Protein AF-A0A165C091-F1 (afdb_monomer)

Secondary structure (DSSP, 8-state):
-HHHHHH--HHHHHHHHHHHHHHGGGB--HHHHHHT--TT-SSPPPSEETTEE-TT-BBSS-TTS-SS---B-HHHHHHHHHHHHHH--

Organism: NCBI:txid1314781

pLDDT: mean 93.01, std 6.17, range [45.59, 97.19]

Structure (mmCIF, N/CA/C/O backbone):
data_AF-A0A165C091-F1
#
_entry.id   AF-A0A165C091-F1
#
loop_
_atom_site.group_PDB
_atom_site.id
_atom_site.type_symbol
_atom_site.label_atom_id
_atom_site.label_alt_id
_atom_site.label_comp_id
_atom_site.label_asym_id
_atom_site.label_entity_id
_atom_site.label_seq_id
_atom_site.pdbx_PDB_ins_code
_atom_site.Cartn_x
_atom_site.Cartn_y
_atom_site.Cartn_z
_atom_site.occupancy
_atom_site.B_iso_or_equiv
_atom_site.auth_seq_id
_atom_site.auth_comp_id
_atom_site.auth_asym_id
_atom_site.auth_atom_id
_atom_site.pdbx_PDB_model_num
ATOM 1 N N . MET A 1 1 ? -8.936 0.920 12.129 1.00 91.50 1 MET A N 1
ATOM 2 C CA . MET A 1 1 ? -10.314 0.935 11.585 1.00 91.50 1 MET A CA 1
ATOM 3 C C . MET A 1 1 ? -11.342 0.192 12.435 1.00 91.50 1 MET A C 1
ATOM 5 O O . MET A 1 1 ? -12.297 0.824 12.857 1.00 91.50 1 MET A O 1
ATOM 9 N N . TYR A 1 2 ? -11.207 -1.115 12.703 1.00 93.06 2 TYR A N 1
ATOM 10 C CA . TYR A 1 2 ? -12.229 -1.834 13.491 1.00 93.06 2 TYR A CA 1
ATOM 11 C C . TYR A 1 2 ? -12.464 -1.223 14.879 1.00 93.06 2 TYR A C 1
ATOM 13 O O . TYR A 1 2 ? -13.613 -1.050 15.269 1.00 93.06 2 TYR A O 1
ATOM 21 N N . ALA A 1 3 ? -11.397 -0.808 15.570 1.00 92.94 3 ALA A N 1
ATOM 22 C CA . ALA A 1 3 ? -11.504 -0.095 16.843 1.00 92.94 3 ALA A CA 1
ATOM 23 C C . ALA A 1 3 ? -12.272 1.236 16.709 1.00 92.94 3 ALA A C 1
ATOM 25 O O . ALA A 1 3 ? -13.186 1.486 17.485 1.00 92.94 3 ALA A O 1
ATOM 26 N N . TYR A 1 4 ? -11.996 2.035 15.670 1.00 95.06 4 TYR A N 1
ATOM 27 C CA . TYR A 1 4 ? -12.775 3.245 15.378 1.00 95.06 4 TYR A CA 1
ATOM 28 C C . TYR A 1 4 ? -14.263 2.933 15.152 1.00 95.06 4 TYR A C 1
ATOM 30 O O . TYR A 1 4 ? -15.122 3.585 15.730 1.00 95.06 4 TYR A O 1
ATOM 38 N N . ARG A 1 5 ? -14.592 1.889 14.379 1.00 91.75 5 ARG A N 1
ATOM 39 C CA . ARG A 1 5 ? -15.993 1.495 14.133 1.00 91.75 5 ARG A CA 1
ATOM 40 C C . ARG A 1 5 ? -16.711 1.000 15.390 1.00 91.75 5 ARG A C 1
ATOM 42 O O . ARG A 1 5 ? -17.923 1.156 15.477 1.00 91.75 5 ARG A O 1
ATOM 49 N N . ALA A 1 6 ? -15.988 0.381 16.322 1.00 96.25 6 ALA A N 1
ATOM 50 C CA . ALA A 1 6 ? -16.554 -0.129 17.567 1.00 96.25 6 ALA A CA 1
ATOM 51 C C . ALA A 1 6 ? -16.748 0.970 18.622 1.00 96.25 6 ALA A C 1
ATOM 53 O O . ALA A 1 6 ? -17.749 0.957 19.333 1.00 96.25 6 ALA A O 1
ATOM 54 N N . TYR A 1 7 ? -15.800 1.906 18.723 1.00 95.44 7 TYR A N 1
ATOM 55 C CA . TYR A 1 7 ? -15.727 2.854 19.840 1.00 95.44 7 TYR A CA 1
ATOM 56 C C . TYR A 1 7 ? -15.962 4.318 19.446 1.00 95.44 7 TYR A C 1
ATOM 58 O O . TYR A 1 7 ? -16.134 5.158 20.320 1.00 95.44 7 TYR A O 1
ATOM 66 N N . GLY A 1 8 ? -15.967 4.649 18.153 1.00 93.19 8 GLY A N 1
ATOM 67 C CA . GLY A 1 8 ? -16.119 6.021 17.655 1.00 93.19 8 GLY A CA 1
ATOM 68 C C . GLY A 1 8 ? -14.920 6.939 17.926 1.00 93.19 8 GLY A C 1
ATOM 69 O O . GLY A 1 8 ? -14.996 8.132 17.634 1.00 93.19 8 GLY A O 1
ATOM 70 N N . ASP A 1 9 ? -13.823 6.402 18.466 1.00 95.50 9 ASP A N 1
ATOM 71 C CA . ASP A 1 9 ? -12.653 7.175 18.880 1.00 95.50 9 ASP A CA 1
ATOM 72 C C . ASP A 1 9 ? -11.801 7.624 17.683 1.00 95.50 9 ASP A C 1
ATOM 74 O O . ASP A 1 9 ? -11.301 6.810 16.898 1.00 95.50 9 ASP A O 1
ATOM 78 N N . GLN A 1 10 ? -11.622 8.939 17.567 1.00 95.81 10 GLN A N 1
ATOM 79 C CA . GLN A 1 10 ? -10.895 9.583 16.478 1.00 95.81 10 GLN A CA 1
ATOM 80 C C . GLN A 1 10 ? -9.405 9.229 16.458 1.00 95.81 10 GLN A C 1
ATOM 82 O O . GLN A 1 10 ? -8.807 9.245 15.385 1.00 95.81 10 GLN A O 1
ATOM 87 N N . GLU A 1 11 ? -8.807 8.844 17.588 1.00 96.75 11 GLU A N 1
ATOM 88 C CA . GLU A 1 11 ? -7.415 8.388 17.618 1.00 96.75 11 GLU A CA 1
ATOM 89 C C . GLU A 1 11 ? -7.231 7.125 16.758 1.00 96.75 11 GLU A C 1
ATOM 91 O O . GLU A 1 11 ? -6.324 7.046 15.926 1.00 96.75 11 GLU A O 1
ATOM 96 N N . PHE A 1 12 ? -8.163 6.170 16.847 1.00 96.56 12 PHE A N 1
ATOM 97 C CA . PHE A 1 12 ? -8.124 4.953 16.028 1.00 96.56 12 PHE A CA 1
ATOM 98 C C . PHE A 1 12 ? -8.383 5.207 14.538 1.00 96.56 12 PHE A C 1
ATOM 100 O O . PHE A 1 12 ? -7.975 4.388 13.702 1.00 96.56 12 PHE A O 1
ATOM 107 N N . LEU A 1 13 ? -9.094 6.287 14.197 1.00 95.75 13 LEU A N 1
ATOM 108 C CA . LEU A 1 13 ? -9.233 6.742 12.813 1.00 95.75 13 LEU A CA 1
ATOM 109 C C . LEU A 1 13 ? -7.934 7.393 12.323 1.00 95.75 13 LEU A C 1
ATOM 111 O O . LEU A 1 13 ? -7.503 7.111 11.203 1.00 95.75 13 LEU A O 1
ATOM 115 N N . GLY A 1 14 ? -7.285 8.187 13.1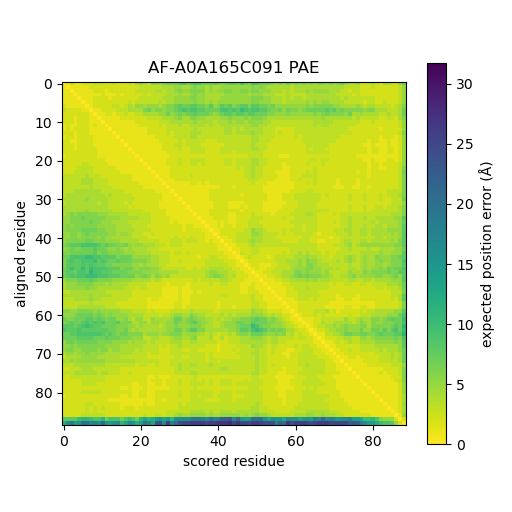78 1.00 97.19 14 GLY A N 1
ATOM 116 C CA . GLY A 1 14 ? -5.965 8.765 12.929 1.00 97.19 14 GLY A CA 1
ATOM 117 C C . GLY A 1 14 ? -4.947 7.689 12.567 1.00 97.19 14 GLY A C 1
ATOM 118 O O . GLY A 1 14 ? -4.421 7.694 11.459 1.00 97.19 14 GLY A O 1
ATOM 119 N N . TRP A 1 15 ? -4.786 6.666 13.411 1.00 96.94 15 TRP A N 1
ATOM 120 C CA . TRP A 1 15 ? -3.853 5.566 13.129 1.00 96.94 15 TRP A CA 1
ATOM 121 C C . TRP A 1 15 ? -4.185 4.795 11.848 1.00 96.94 15 TRP A C 1
ATOM 123 O O . TRP A 1 15 ? -3.288 4.333 11.146 1.00 96.94 15 TRP A O 1
ATOM 133 N N . ALA A 1 16 ? -5.471 4.624 11.526 1.00 96.12 16 ALA A N 1
ATOM 134 C CA . ALA A 1 16 ? -5.874 3.969 10.283 1.00 96.12 16 ALA A CA 1
ATOM 135 C C . ALA A 1 16 ? -5.450 4.792 9.055 1.00 96.12 16 ALA A C 1
ATOM 137 O O . ALA A 1 16 ? -4.937 4.228 8.089 1.00 96.12 16 ALA A O 1
ATOM 138 N N . THR A 1 17 ? -5.627 6.111 9.128 1.00 96.50 17 THR A N 1
ATOM 139 C CA . THR A 1 17 ? -5.192 7.069 8.104 1.00 96.50 17 THR A CA 1
ATOM 140 C C . THR A 1 17 ? -3.671 7.085 7.968 1.00 96.50 17 THR A C 1
ATOM 142 O O . THR A 1 17 ? -3.159 7.038 6.851 1.00 96.50 17 THR A O 1
ATOM 145 N N . ASP A 1 18 ? -2.938 7.067 9.081 1.00 96.38 18 ASP A N 1
ATOM 146 C CA . ASP A 1 18 ? -1.472 7.045 9.081 1.00 96.38 18 ASP A CA 1
ATOM 147 C C . ASP A 1 18 ? -0.922 5.784 8.409 1.00 96.38 18 ASP A C 1
ATOM 149 O O . ASP A 1 18 ? -0.036 5.865 7.558 1.00 96.38 18 ASP A O 1
ATOM 153 N N . VAL A 1 19 ? -1.489 4.614 8.726 1.00 94.81 19 VAL A N 1
ATOM 154 C CA . VAL A 1 19 ? -1.115 3.352 8.071 1.00 94.81 19 VAL A CA 1
ATOM 155 C C . VAL A 1 19 ? -1.422 3.403 6.577 1.00 94.81 19 VAL A C 1
ATOM 157 O O . VAL A 1 19 ? -0.594 2.977 5.773 1.00 94.81 19 VAL A O 1
ATOM 160 N N . TRP A 1 20 ? -2.581 3.935 6.184 1.00 95.38 20 TRP A N 1
ATOM 161 C CA . TRP A 1 20 ? -2.927 4.070 4.771 1.00 95.38 20 TRP A CA 1
ATOM 162 C C . TRP A 1 20 ? -1.928 4.966 4.029 1.00 95.38 20 TRP A C 1
ATOM 164 O O . TRP A 1 20 ? -1.376 4.545 3.013 1.00 95.38 20 TRP A O 1
ATOM 174 N N . ASN A 1 21 ? -1.617 6.144 4.579 1.00 94.81 21 ASN A N 1
ATOM 175 C CA . ASN A 1 21 ? -0.641 7.080 4.016 1.00 94.81 21 ASN A CA 1
ATOM 176 C C . ASN A 1 21 ? 0.764 6.473 3.925 1.00 94.81 21 ASN A C 1
ATOM 178 O O . ASN A 1 21 ? 1.486 6.730 2.966 1.00 94.81 21 ASN A O 1
ATOM 182 N N . TRP A 1 22 ? 1.152 5.654 4.904 1.00 93.19 22 TRP A N 1
ATOM 183 C CA . TRP A 1 22 ? 2.447 4.980 4.909 1.00 93.19 22 TRP A CA 1
ATOM 184 C C . TRP A 1 22 ? 2.552 3.872 3.850 1.00 93.19 22 TRP A C 1
ATOM 186 O O . TRP A 1 22 ? 3.614 3.677 3.259 1.00 93.19 22 TRP A O 1
ATOM 196 N N . VAL A 1 23 ? 1.459 3.150 3.583 1.00 93.94 23 VAL A N 1
ATOM 197 C CA . VAL A 1 23 ? 1.430 2.056 2.597 1.00 93.94 23 VAL A CA 1
ATOM 198 C C . VAL A 1 23 ? 1.217 2.570 1.172 1.00 93.94 23 VAL A C 1
ATOM 200 O O . VAL A 1 23 ? 1.763 1.977 0.242 1.00 93.94 23 VAL A O 1
ATOM 203 N N . ALA A 1 24 ? 0.484 3.671 0.985 1.00 94.06 24 ALA A N 1
ATOM 204 C CA . ALA A 1 24 ? 0.108 4.201 -0.328 1.00 94.06 24 ALA A CA 1
ATOM 205 C C . ALA A 1 24 ? 1.278 4.347 -1.331 1.00 94.06 24 ALA A C 1
ATOM 207 O O . ALA A 1 24 ? 1.105 3.942 -2.482 1.00 94.06 24 ALA A O 1
ATOM 208 N N . PRO A 1 25 ? 2.490 4.805 -0.944 1.00 93.00 25 PRO A N 1
ATOM 209 C CA . PRO A 1 25 ? 3.634 4.859 -1.856 1.00 93.00 25 PRO A CA 1
ATOM 210 C C . PRO A 1 25 ? 4.066 3.495 -2.405 1.00 93.00 25 PRO A C 1
ATOM 212 O O . PRO A 1 25 ? 4.687 3.434 -3.457 1.00 93.00 25 PRO A O 1
ATOM 215 N N . SER A 1 26 ? 3.741 2.394 -1.720 1.00 94.12 26 SER A N 1
ATOM 216 C CA . SER A 1 26 ? 4.094 1.025 -2.128 1.00 94.12 26 SER A CA 1
ATOM 217 C C . SER A 1 26 ? 3.108 0.412 -3.132 1.00 94.12 26 SER A C 1
ATOM 219 O O . SER A 1 26 ? 3.304 -0.731 -3.554 1.00 94.12 26 SER A O 1
ATOM 221 N N . GLN A 1 27 ? 2.050 1.135 -3.513 1.00 95.38 27 GLN A N 1
ATOM 222 C CA . GLN A 1 27 ? 1.102 0.703 -4.536 1.00 95.38 27 GLN A CA 1
ATOM 223 C C . GLN A 1 27 ? 1.661 0.932 -5.947 1.00 95.38 27 GLN A C 1
ATOM 225 O O . GLN A 1 27 ? 2.140 2.014 -6.286 1.00 95.38 27 GLN A O 1
ATOM 230 N N . ILE A 1 28 ? 1.531 -0.079 -6.804 1.00 95.69 28 ILE A N 1
ATOM 231 C CA . ILE A 1 28 ? 1.849 0.006 -8.227 1.00 95.69 28 ILE A CA 1
ATOM 232 C C . ILE A 1 28 ? 0.777 0.848 -8.920 1.00 95.69 28 ILE A C 1
ATOM 234 O O . ILE A 1 28 ? -0.389 0.453 -9.009 1.00 95.69 28 ILE A O 1
ATOM 238 N N . THR A 1 29 ? 1.164 2.002 -9.457 1.00 95.88 29 THR A N 1
ATOM 239 C CA . THR A 1 29 ? 0.238 2.854 -10.216 1.00 95.88 29 THR A CA 1
ATOM 240 C C . THR A 1 29 ? -0.011 2.303 -11.622 1.00 95.88 29 THR A C 1
ATOM 242 O O . THR A 1 29 ? 0.734 1.461 -12.128 1.00 95.88 29 THR A O 1
ATOM 245 N N . GLN A 1 30 ? -1.047 2.802 -12.305 1.00 96.94 30 GLN A N 1
ATOM 246 C CA . GLN A 1 30 ? -1.303 2.413 -13.697 1.00 96.94 30 GLN A CA 1
ATOM 247 C C . GLN A 1 30 ? -0.124 2.730 -14.624 1.00 96.94 30 GLN A C 1
ATOM 249 O O . GLN A 1 30 ? 0.196 1.926 -15.495 1.00 96.94 30 GLN A O 1
ATOM 254 N N . ASP A 1 31 ? 0.530 3.876 -14.444 1.00 97.06 31 ASP A N 1
ATOM 255 C CA . ASP A 1 31 ? 1.656 4.271 -15.294 1.00 97.06 31 ASP A CA 1
ATOM 256 C C . ASP A 1 31 ? 2.917 3.469 -14.979 1.00 97.06 31 ASP A C 1
ATOM 258 O O . ASP A 1 31 ? 3.653 3.100 -15.895 1.00 97.06 31 ASP A O 1
ATOM 262 N N . GLN A 1 32 ? 3.126 3.101 -13.713 1.00 96.62 32 GLN A N 1
ATOM 263 C CA . GLN A 1 32 ? 4.195 2.177 -13.337 1.00 96.62 32 GLN A CA 1
ATOM 264 C C . GLN A 1 32 ? 3.960 0.797 -13.959 1.00 96.62 32 GLN A C 1
ATOM 266 O O . GLN A 1 32 ? 4.867 0.242 -14.573 1.00 96.62 32 GLN A O 1
ATOM 271 N N . ALA A 1 33 ? 2.731 0.271 -13.897 1.00 96.75 33 ALA A N 1
ATOM 272 C CA . ALA A 1 33 ? 2.382 -0.993 -14.545 1.00 96.75 33 ALA A CA 1
ATOM 273 C C . ALA A 1 33 ? 2.562 -0.935 -16.075 1.00 96.75 33 ALA A C 1
ATOM 275 O O . ALA A 1 33 ? 3.032 -1.894 -16.676 1.00 96.75 33 ALA A O 1
ATOM 276 N N . LYS A 1 34 ? 2.245 0.190 -16.728 1.00 96.62 34 LYS A N 1
ATOM 277 C CA . LYS A 1 34 ? 2.449 0.352 -18.181 1.00 96.62 34 LYS A CA 1
ATOM 278 C C . LYS A 1 34 ? 3.925 0.436 -18.571 1.00 96.62 34 LYS A C 1
ATOM 280 O O . LYS A 1 34 ? 4.318 -0.139 -19.580 1.00 96.62 34 LYS A O 1
ATOM 285 N N . THR A 1 35 ? 4.719 1.188 -17.812 1.00 96.56 35 THR A N 1
ATOM 286 C CA . THR A 1 35 ? 6.135 1.449 -18.125 1.00 96.56 35 THR A CA 1
ATOM 287 C C . THR A 1 35 ? 7.068 0.356 -17.618 1.00 96.56 35 THR A C 1
ATOM 289 O O . THR A 1 35 ? 8.196 0.250 -18.091 1.00 96.56 35 THR A O 1
ATOM 292 N N . GLY A 1 36 ? 6.617 -0.453 -16.659 1.00 95.69 36 GLY A N 1
ATOM 293 C CA . GLY A 1 36 ? 7.447 -1.436 -15.973 1.00 95.69 36 GLY A CA 1
ATOM 294 C C . GLY A 1 36 ? 8.448 -0.811 -14.998 1.00 95.69 36 GLY A C 1
ATOM 295 O O . GLY A 1 36 ? 9.360 -1.501 -14.550 1.00 95.69 36 GLY A O 1
ATOM 296 N N . ILE A 1 37 ? 8.312 0.477 -14.666 1.00 95.31 37 ILE A N 1
ATOM 297 C CA . ILE A 1 37 ? 9.267 1.223 -13.838 1.00 95.31 37 ILE A CA 1
ATOM 298 C C . ILE A 1 37 ? 8.529 1.837 -12.654 1.00 95.31 37 ILE A C 1
ATOM 300 O O . ILE A 1 37 ? 7.447 2.396 -12.801 1.00 95.31 37 ILE A O 1
ATOM 304 N N . THR A 1 38 ? 9.134 1.774 -11.471 1.00 92.94 38 THR A N 1
ATOM 305 C CA . THR A 1 38 ? 8.628 2.426 -10.262 1.00 92.94 38 THR A CA 1
ATOM 306 C C . THR A 1 38 ? 9.784 3.056 -9.487 1.00 92.94 38 THR A C 1
ATOM 308 O O . THR A 1 38 ? 10.863 2.469 -9.429 1.00 92.94 38 THR A O 1
ATOM 311 N N . PRO A 1 39 ? 9.595 4.228 -8.855 1.00 91.62 39 PRO A N 1
ATOM 312 C CA . PRO A 1 39 ? 10.605 4.802 -7.971 1.00 91.62 39 PRO A CA 1
ATOM 313 C C . PRO A 1 39 ? 10.791 3.995 -6.679 1.00 91.62 39 PRO A C 1
ATOM 315 O O . PRO A 1 39 ? 11.760 4.240 -5.968 1.00 91.62 39 PRO A O 1
ATOM 318 N N . VAL A 1 40 ? 9.901 3.040 -6.373 1.00 90.94 40 VAL A N 1
ATOM 319 C CA . VAL A 1 40 ? 9.872 2.264 -5.119 1.00 90.94 40 VAL A CA 1
ATOM 320 C C . VAL A 1 40 ? 10.755 1.016 -5.195 1.00 90.94 40 VAL A C 1
ATOM 322 O O . VAL A 1 40 ? 11.267 0.543 -4.179 1.00 90.94 40 VAL A O 1
ATOM 325 N N . ARG A 1 41 ? 11.015 0.486 -6.394 1.00 92.88 41 ARG A N 1
ATOM 326 C CA . ARG A 1 41 ? 11.798 -0.742 -6.600 1.00 92.88 41 ARG A CA 1
ATOM 327 C C . ARG A 1 41 ? 12.949 -0.530 -7.584 1.00 92.88 41 ARG A C 1
ATOM 329 O O . ARG A 1 41 ? 12.789 0.232 -8.528 1.00 92.88 41 ARG A O 1
ATOM 336 N N . PRO A 1 42 ? 14.112 -1.172 -7.363 1.00 93.31 42 PRO A N 1
ATOM 337 C CA . PRO A 1 42 ? 15.282 -0.992 -8.217 1.00 93.31 42 PRO A CA 1
ATOM 338 C C . PRO A 1 42 ? 15.202 -1.806 -9.515 1.00 93.31 42 PRO A C 1
ATOM 340 O O . PRO A 1 42 ? 15.908 -1.491 -10.469 1.00 93.31 42 PRO A O 1
ATOM 343 N N . ALA A 1 43 ? 14.374 -2.856 -9.551 1.00 93.50 43 ALA A N 1
ATOM 344 C CA . ALA A 1 43 ? 14.223 -3.730 -10.706 1.00 93.50 43 ALA A CA 1
ATOM 345 C C . ALA A 1 43 ? 12.922 -3.438 -11.477 1.00 93.50 43 ALA A C 1
ATOM 347 O O . ALA A 1 43 ? 11.939 -2.995 -10.871 1.00 93.50 43 ALA A O 1
ATOM 348 N N . PRO A 1 44 ? 12.890 -3.712 -12.796 1.00 94.44 44 PRO A N 1
ATOM 349 C CA . PRO A 1 44 ? 11.676 -3.589 -13.588 1.00 94.44 44 PRO A CA 1
ATOM 350 C C . PRO A 1 44 ? 10.555 -4.484 -13.060 1.00 94.44 44 PRO A C 1
ATOM 352 O O . PRO A 1 44 ? 10.787 -5.621 -12.644 1.00 94.44 44 PRO A O 1
ATOM 355 N N . ILE A 1 45 ? 9.330 -3.980 -13.125 1.00 94.00 45 ILE A N 1
ATOM 356 C CA . ILE A 1 45 ? 8.127 -4.712 -12.736 1.00 94.00 45 ILE A CA 1
ATOM 357 C C . ILE A 1 45 ? 7.450 -5.276 -13.980 1.00 94.00 45 ILE A C 1
ATOM 359 O O . ILE A 1 45 ? 7.421 -4.649 -15.040 1.00 94.00 45 ILE A O 1
ATOM 363 N N . GLN A 1 46 ? 6.871 -6.467 -13.855 1.00 92.44 46 GLN A N 1
ATOM 364 C CA . GLN A 1 46 ? 6.015 -6.997 -14.906 1.00 92.44 46 GLN A CA 1
ATOM 365 C C . GLN A 1 46 ? 4.709 -6.201 -14.916 1.00 92.44 46 GLN A C 1
ATOM 367 O O . GLN A 1 46 ? 3.977 -6.175 -13.928 1.00 92.44 46 GLN A O 1
ATOM 372 N N . GLY A 1 47 ? 4.406 -5.549 -16.038 1.00 91.94 47 GLY A N 1
ATOM 373 C CA . GLY A 1 47 ? 3.175 -4.769 -16.185 1.00 91.94 47 GLY A CA 1
ATOM 374 C C . GLY A 1 47 ? 1.896 -5.604 -16.191 1.00 91.94 47 GLY A C 1
ATOM 375 O O . GLY A 1 47 ? 0.797 -5.079 -16.004 1.00 91.94 47 GLY A O 1
ATOM 376 N N . GLN A 1 48 ? 2.029 -6.914 -16.414 1.00 93.06 48 GLN A N 1
ATOM 377 C CA . GLN A 1 48 ? 0.921 -7.856 -16.427 1.00 93.06 48 GLN A CA 1
ATOM 378 C C . GLN A 1 48 ? 1.292 -9.173 -15.745 1.00 93.06 48 GLN A C 1
ATOM 380 O O . GLN A 1 48 ? 2.423 -9.639 -15.852 1.00 93.06 48 GLN A O 1
ATOM 385 N N . CYS A 1 49 ? 0.299 -9.802 -15.124 1.00 86.56 49 CYS A N 1
ATOM 386 C CA . CYS A 1 49 ? 0.341 -11.168 -14.616 1.00 86.56 49 CYS A CA 1
ATOM 387 C C . CYS A 1 49 ? -0.897 -11.911 -15.142 1.00 86.56 49 CYS A C 1
ATOM 389 O O . CYS A 1 49 ? -2.019 -11.424 -15.001 1.00 86.56 49 CYS A O 1
ATOM 391 N N . ASN A 1 50 ? -0.714 -13.054 -15.814 1.00 90.69 50 ASN A N 1
ATOM 392 C CA . ASN A 1 50 ? -1.798 -13.818 -16.460 1.00 90.69 50 ASN A CA 1
ATOM 393 C C . ASN A 1 50 ? -2.702 -12.974 -17.390 1.00 90.69 50 ASN A C 1
ATOM 395 O O . ASN A 1 50 ? -3.924 -13.127 -17.408 1.00 90.69 50 ASN A O 1
ATOM 399 N N . GLY A 1 51 ? -2.108 -12.040 -18.142 1.00 92.69 51 GLY A N 1
ATOM 400 C CA . GLY A 1 51 ? -2.833 -11.147 -19.058 1.00 92.69 51 GLY A CA 1
ATOM 401 C C . GLY A 1 51 ? -3.688 -10.073 -18.369 1.00 92.69 51 GLY A C 1
ATOM 402 O O . GLY A 1 51 ? -4.489 -9.409 -19.026 1.00 92.69 51 GLY A O 1
ATOM 403 N N . LYS A 1 52 ? -3.552 -9.897 -17.048 1.00 92.75 52 LYS A N 1
ATOM 404 C CA . LYS A 1 52 ? -4.190 -8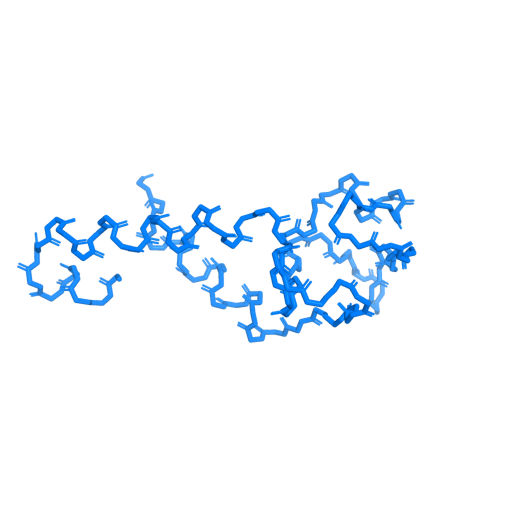.827 -16.270 1.00 92.75 52 LYS A CA 1
ATOM 405 C C . LYS A 1 52 ? -3.141 -7.826 -15.808 1.00 92.75 52 LYS A C 1
ATOM 407 O O . LYS A 1 52 ? -2.018 -8.213 -15.507 1.00 92.75 52 LYS A O 1
ATOM 412 N N . SER A 1 53 ? -3.508 -6.547 -15.763 1.00 94.88 53 SER A N 1
ATOM 413 C CA . SER A 1 53 ? -2.627 -5.478 -15.276 1.00 94.88 53 SER A CA 1
ATOM 414 C C . SER A 1 53 ? -2.204 -5.726 -13.826 1.00 94.88 53 SER A C 1
ATOM 416 O O . SER A 1 53 ? -3.021 -6.177 -13.025 1.00 94.88 53 SER A O 1
ATOM 418 N N . THR A 1 54 ? -0.957 -5.397 -13.485 1.00 94.94 54 THR A N 1
ATOM 419 C CA . THR A 1 54 ? -0.455 -5.399 -12.096 1.00 94.94 54 THR A CA 1
ATOM 420 C C . THR A 1 54 ? -0.746 -4.098 -11.344 1.00 94.94 54 THR A C 1
ATOM 422 O O . THR A 1 54 ? -0.433 -3.986 -10.158 1.00 94.94 54 THR A O 1
ATOM 425 N N . ALA A 1 55 ? -1.372 -3.119 -12.006 1.00 96.19 55 ALA A N 1
ATOM 426 C CA . ALA A 1 55 ? -1.808 -1.880 -11.372 1.00 96.19 55 ALA A CA 1
ATOM 427 C C . ALA A 1 55 ? -2.728 -2.160 -10.174 1.00 96.19 55 ALA A C 1
ATOM 429 O O . ALA A 1 55 ? -3.632 -2.990 -10.250 1.00 96.19 55 ALA A O 1
ATOM 430 N N . GLY A 1 56 ? -2.505 -1.437 -9.080 1.00 94.81 56 GLY A N 1
ATOM 431 C CA . GLY A 1 56 ? -3.210 -1.619 -7.814 1.00 94.81 56 GLY A CA 1
ATOM 432 C C . GLY A 1 56 ? -2.545 -2.619 -6.868 1.00 94.81 56 GLY A C 1
ATOM 433 O O . GLY A 1 56 ? -2.818 -2.557 -5.671 1.00 94.81 56 GLY A O 1
ATOM 434 N N . GLY A 1 57 ? -1.645 -3.478 -7.363 1.00 95.25 57 GLY A N 1
ATOM 435 C CA . GLY A 1 57 ? -0.846 -4.366 -6.520 1.00 95.25 57 GLY A CA 1
ATOM 436 C C . GLY A 1 57 ? 0.022 -3.580 -5.538 1.00 95.25 57 GLY A C 1
ATOM 437 O O . GLY A 1 57 ? 0.516 -2.503 -5.866 1.00 95.25 57 GLY A O 1
ATOM 438 N N . VAL A 1 58 ? 0.212 -4.115 -4.333 1.00 95.75 58 VAL A N 1
ATOM 439 C CA . VAL A 1 58 ? 1.013 -3.473 -3.280 1.00 95.75 58 VAL A CA 1
ATOM 440 C C . VAL A 1 58 ? 2.212 -4.342 -2.945 1.00 95.75 58 VAL A C 1
ATOM 442 O O . VAL A 1 58 ? 2.057 -5.525 -2.624 1.00 95.75 58 VAL A O 1
ATOM 445 N N . PHE A 1 59 ? 3.405 -3.755 -2.987 1.00 94.75 59 PHE A N 1
ATOM 446 C CA . PHE A 1 59 ? 4.613 -4.477 -2.616 1.00 94.75 59 PHE A CA 1
ATOM 447 C C . PHE A 1 59 ? 4.630 -4.858 -1.129 1.00 94.75 59 PHE A C 1
ATOM 449 O O . PHE A 1 59 ? 4.215 -4.081 -0.271 1.00 94.75 59 PHE A O 1
ATOM 456 N N . TRP A 1 60 ? 5.154 -6.046 -0.819 1.00 91.56 60 TRP A N 1
ATOM 457 C CA . TRP A 1 60 ? 5.220 -6.591 0.540 1.00 91.56 60 TRP A CA 1
ATOM 458 C C . TRP A 1 60 ? 6.098 -5.765 1.488 1.00 91.56 60 TRP A C 1
ATOM 460 O O . TRP A 1 60 ? 5.740 -5.557 2.648 1.00 91.56 60 TRP A O 1
ATOM 470 N N . ARG A 1 61 ? 7.234 -5.259 0.998 1.00 89.81 61 ARG A N 1
ATOM 471 C CA . ARG A 1 61 ? 8.127 -4.380 1.770 1.00 89.81 61 ARG A CA 1
ATOM 472 C C . ARG A 1 61 ? 7.861 -2.911 1.458 1.00 89.81 61 ARG A C 1
ATOM 474 O O . ARG A 1 61 ? 7.810 -2.532 0.285 1.00 89.81 61 ARG A O 1
ATOM 481 N N . SER A 1 62 ? 7.760 -2.088 2.498 1.00 84.19 62 SER A N 1
ATOM 482 C CA . SER A 1 62 ? 7.631 -0.638 2.348 1.00 84.19 62 SER A CA 1
ATOM 483 C C . SER A 1 62 ? 8.894 -0.010 1.754 1.00 84.19 62 SER A C 1
ATOM 485 O O . SER A 1 62 ? 9.968 -0.614 1.740 1.00 84.19 62 SER A O 1
ATOM 487 N N . GLU A 1 63 ? 8.774 1.231 1.285 1.00 82.44 63 GLU A N 1
ATOM 488 C CA . GLU A 1 63 ? 9.895 2.001 0.734 1.00 82.44 63 GLU A CA 1
ATOM 489 C C . GLU A 1 63 ? 11.066 2.165 1.722 1.00 82.44 63 GLU A C 1
ATOM 491 O O . GLU A 1 63 ? 12.223 2.194 1.306 1.00 82.44 63 GLU A O 1
ATOM 496 N N . CYS A 1 64 ? 10.784 2.217 3.028 1.00 84.81 64 CYS A N 1
ATOM 497 C CA . CYS A 1 64 ? 11.796 2.360 4.081 1.00 84.81 64 CYS A CA 1
ATOM 498 C C . CYS A 1 64 ? 12.460 1.032 4.497 1.00 84.81 64 CYS A C 1
ATOM 500 O O . CYS A 1 64 ? 13.238 1.018 5.450 1.00 84.81 64 CYS A O 1
ATOM 502 N N . SER A 1 65 ? 12.121 -0.087 3.853 1.00 86.19 65 SER A N 1
ATOM 503 C CA . SER A 1 65 ? 12.649 -1.420 4.166 1.00 86.19 65 SER A CA 1
ATOM 504 C C . SER A 1 65 ? 13.560 -1.934 3.044 1.00 86.19 65 SER A C 1
ATOM 506 O O . SER A 1 65 ? 14.015 -1.172 2.196 1.00 86.19 65 SER A O 1
ATOM 508 N N . GLU A 1 66 ? 13.868 -3.230 3.039 1.00 88.94 66 GLU A N 1
ATOM 509 C CA . GLU A 1 66 ? 14.603 -3.860 1.946 1.00 88.94 66 GLU A CA 1
ATOM 510 C C . GLU A 1 66 ? 13.811 -3.741 0.634 1.00 88.94 66 GLU A C 1
ATOM 512 O O . GLU A 1 66 ? 12.693 -4.241 0.510 1.00 88.94 66 GLU A O 1
ATOM 517 N N . ARG A 1 67 ? 14.405 -3.068 -0.358 1.00 90.19 67 ARG A N 1
ATOM 518 C CA . ARG A 1 67 ? 13.754 -2.748 -1.640 1.00 90.19 67 ARG A CA 1
ATOM 519 C C . ARG A 1 67 ? 14.048 -3.752 -2.752 1.00 90.19 67 ARG A C 1
ATOM 521 O O . ARG A 1 67 ? 13.487 -3.627 -3.834 1.00 90.19 67 ARG A O 1
ATOM 528 N N . THR A 1 68 ? 14.936 -4.710 -2.514 1.00 92.50 68 THR A N 1
ATOM 529 C CA . THR A 1 68 ? 15.267 -5.808 -3.439 1.00 92.50 68 THR A CA 1
ATOM 530 C C . THR A 1 68 ? 14.198 -6.896 -3.467 1.00 92.50 68 THR A C 1
ATOM 532 O O . THR A 1 68 ? 14.134 -7.655 -4.429 1.00 92.50 68 THR A O 1
ATOM 535 N N . ASP A 1 69 ? 13.331 -6.933 -2.455 1.00 91.50 69 ASP A N 1
ATOM 536 C CA . ASP A 1 69 ? 12.144 -7.779 -2.417 1.00 91.50 69 ASP A CA 1
ATOM 537 C C . ASP A 1 69 ? 11.068 -7.223 -3.370 1.00 91.50 69 ASP A C 1
ATOM 539 O O . ASP A 1 69 ? 1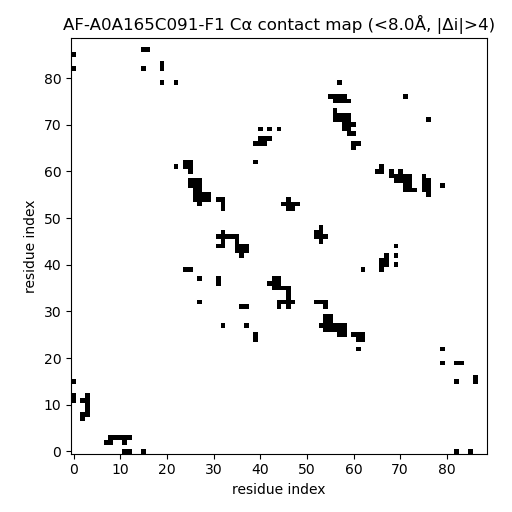0.426 -6.194 -3.110 1.00 91.50 69 ASP A O 1
ATOM 543 N N . MET A 1 70 ? 10.911 -7.897 -4.508 1.00 92.00 70 MET A N 1
ATOM 544 C CA . MET A 1 70 ? 9.995 -7.519 -5.587 1.00 92.00 70 MET A CA 1
ATOM 545 C C . MET A 1 70 ? 8.578 -8.068 -5.394 1.00 92.00 70 MET A C 1
ATOM 547 O O . MET A 1 70 ? 7.730 -7.850 -6.263 1.00 92.00 70 MET A O 1
ATOM 551 N N . ASP A 1 71 ? 8.303 -8.761 -4.288 1.00 91.44 71 ASP A N 1
ATOM 552 C CA . ASP A 1 71 ? 7.042 -9.463 -4.119 1.00 91.44 71 ASP A CA 1
ATOM 553 C C . ASP A 1 71 ? 5.878 -8.488 -3.924 1.00 91.44 71 ASP A C 1
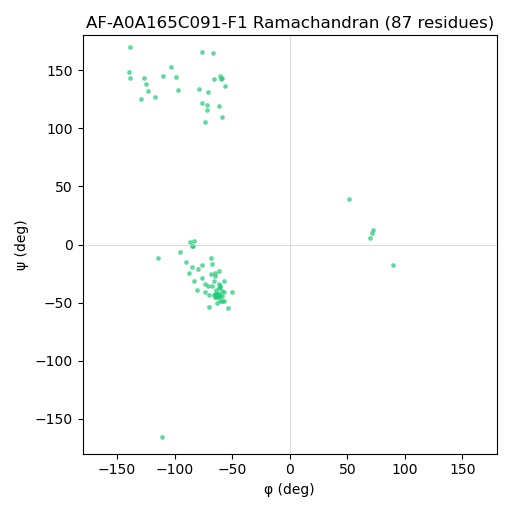ATOM 555 O O . ASP A 1 71 ? 5.892 -7.588 -3.079 1.00 91.44 71 ASP A O 1
ATOM 559 N N . ALA A 1 72 ? 4.823 -8.721 -4.696 1.00 92.44 72 ALA A N 1
ATOM 560 C CA . ALA A 1 72 ? 3.491 -8.184 -4.477 1.00 92.44 72 ALA A CA 1
ATOM 561 C C . ALA A 1 72 ? 2.534 -9.372 -4.377 1.00 92.44 72 ALA A C 1
ATOM 563 O O . ALA A 1 72 ? 2.591 -10.299 -5.187 1.00 92.44 72 ALA A O 1
ATOM 564 N N . ASN A 1 73 ? 1.668 -9.376 -3.365 1.00 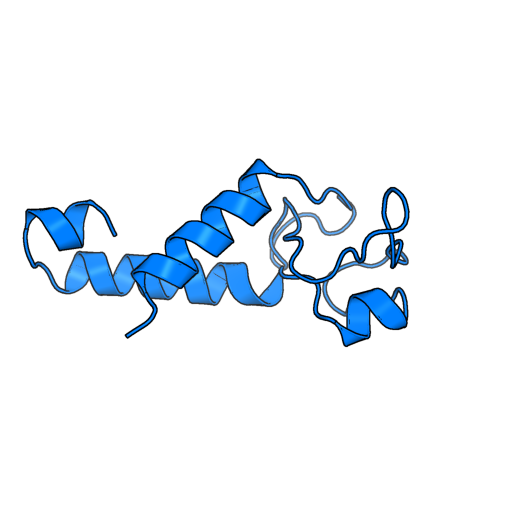92.00 73 ASN A N 1
ATOM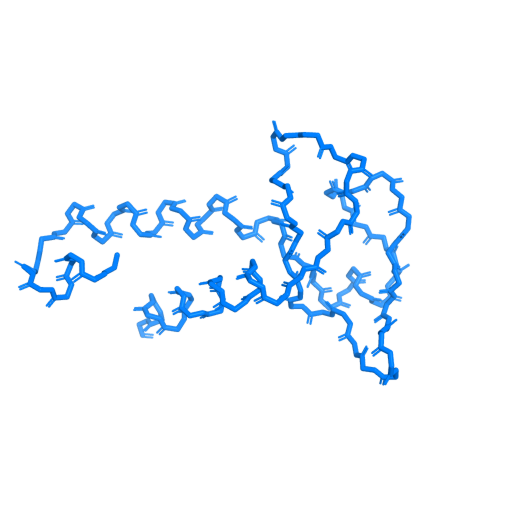 565 C CA . ASN A 1 73 ? 0.796 -10.513 -3.101 1.00 92.00 73 ASN A CA 1
ATOM 566 C C . ASN A 1 73 ? -0.621 -10.075 -2.723 1.00 92.00 73 ASN A C 1
ATOM 568 O O . ASN A 1 73 ? -0.915 -8.898 -2.501 1.00 92.00 73 ASN A O 1
ATOM 572 N N . VAL A 1 74 ? -1.521 -11.057 -2.682 1.00 93.88 74 VAL A N 1
ATOM 573 C CA . VAL A 1 74 ? -2.940 -10.832 -2.386 1.00 93.88 74 VAL A CA 1
ATOM 574 C C . VAL A 1 74 ? -3.170 -10.318 -0.965 1.00 93.88 74 VAL A C 1
ATOM 576 O O . VAL A 1 74 ? -4.135 -9.600 -0.732 1.00 93.88 74 VAL A O 1
ATOM 579 N N . VAL A 1 75 ? -2.283 -10.639 -0.018 1.00 95.50 75 VAL A N 1
ATOM 580 C CA . VAL A 1 75 ? -2.438 -10.236 1.383 1.00 95.50 75 VAL A CA 1
ATOM 581 C C . VAL A 1 75 ? -2.227 -8.733 1.518 1.00 95.50 75 VAL A C 1
ATOM 583 O O . VAL A 1 75 ? -3.110 -8.041 2.012 1.00 95.50 75 VAL A O 1
ATOM 586 N N . THR A 1 76 ? -1.101 -8.202 1.038 1.00 94.25 76 THR A N 1
ATOM 587 C CA . THR A 1 76 ? -0.819 -6.756 1.104 1.00 94.25 76 THR A CA 1
ATOM 588 C C . THR A 1 76 ? -1.814 -5.953 0.283 1.00 94.25 76 THR A C 1
ATOM 590 O O . THR A 1 76 ? -2.350 -4.956 0.763 1.00 94.25 76 THR A O 1
ATOM 593 N N . THR A 1 77 ? -2.107 -6.428 -0.928 1.00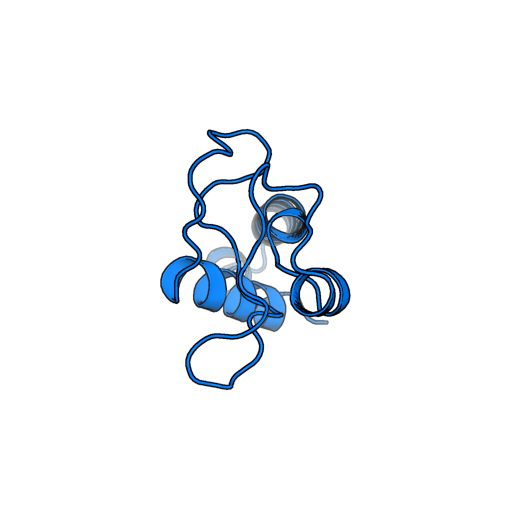 95.81 77 THR A N 1
ATOM 594 C CA . THR A 1 77 ? -3.033 -5.766 -1.849 1.00 95.81 77 THR A CA 1
ATOM 595 C C . THR A 1 77 ? -4.447 -5.727 -1.269 1.00 95.81 77 THR A C 1
ATOM 597 O O . THR A 1 77 ? -5.032 -4.654 -1.166 1.00 95.81 77 THR A O 1
ATOM 600 N N . GLY A 1 78 ? -4.970 -6.867 -0.804 1.00 96.44 78 GLY A N 1
ATOM 601 C CA . GLY A 1 78 ? -6.320 -6.954 -0.249 1.00 96.44 78 GLY A CA 1
ATOM 602 C C . GLY A 1 78 ? -6.484 -6.198 1.072 1.00 96.44 78 GLY A C 1
ATOM 603 O O . GLY A 1 78 ? -7.529 -5.589 1.303 1.00 96.44 78 GLY A O 1
ATOM 604 N N . LEU A 1 79 ? -5.456 -6.173 1.931 1.00 96.12 79 LEU A N 1
ATOM 605 C CA . LEU A 1 79 ? -5.478 -5.368 3.158 1.00 96.12 79 LEU A CA 1
ATOM 606 C C . LEU A 1 79 ? -5.523 -3.868 2.845 1.00 96.12 79 LEU A C 1
ATOM 608 O O . LEU A 1 79 ? -6.321 -3.148 3.448 1.00 96.12 79 LEU A O 1
ATOM 612 N N . PHE A 1 80 ? -4.699 -3.402 1.902 1.00 95.62 80 PHE A N 1
ATOM 613 C CA . PHE A 1 80 ? -4.684 -1.998 1.492 1.00 95.62 80 PHE A CA 1
ATOM 614 C C . PHE A 1 80 ? -5.991 -1.589 0.806 1.00 95.62 80 PHE A C 1
ATOM 616 O O . PHE A 1 80 ? -6.548 -0.543 1.134 1.00 95.62 80 PHE A O 1
ATOM 623 N N . GLU A 1 81 ? -6.527 -2.428 -0.083 1.00 96.06 81 GLU A N 1
ATOM 624 C CA . GLU A 1 81 ? -7.834 -2.222 -0.718 1.00 96.06 81 GLU A CA 1
ATOM 625 C C . GLU A 1 81 ? -8.952 -2.125 0.328 1.00 96.06 81 GLU A C 1
ATOM 627 O O . GLU A 1 81 ? -9.726 -1.170 0.327 1.00 96.06 81 GLU A O 1
ATOM 632 N N . THR A 1 82 ? -8.992 -3.061 1.279 1.00 96.38 82 THR A N 1
ATOM 633 C CA . THR A 1 82 ? -10.004 -3.079 2.344 1.00 96.38 82 THR A CA 1
ATOM 634 C C . THR A 1 82 ? -9.914 -1.836 3.230 1.00 96.38 82 THR A C 1
ATOM 636 O O . THR A 1 82 ? -10.932 -1.229 3.558 1.00 96.38 82 THR A O 1
ATOM 639 N N . LEU A 1 83 ? -8.701 -1.433 3.624 1.00 95.94 83 LEU A N 1
ATOM 640 C CA . LEU A 1 83 ? -8.498 -0.215 4.406 1.00 95.94 83 LEU A CA 1
ATOM 641 C C . LEU A 1 83 ? -8.914 1.030 3.616 1.00 95.94 83 LEU A C 1
ATOM 643 O O . LEU A 1 83 ? -9.593 1.887 4.175 1.00 95.94 83 LEU A O 1
ATOM 647 N N . SER A 1 84 ? -8.565 1.099 2.329 1.00 95.44 84 SER A N 1
ATOM 648 C CA . SER A 1 84 ? -8.982 2.184 1.433 1.00 95.44 84 SER A CA 1
ATOM 649 C C . SER A 1 84 ? -10.503 2.287 1.383 1.00 95.44 84 SER A C 1
ATOM 651 O O . SER A 1 84 ? -11.045 3.358 1.618 1.00 95.44 84 SER A O 1
ATOM 653 N N . ALA A 1 8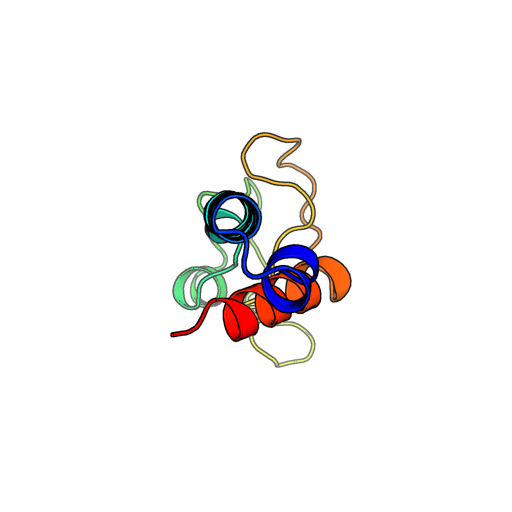5 ? -11.200 1.166 1.184 1.00 94.94 85 ALA A N 1
ATOM 654 C CA . ALA A 1 85 ? -12.660 1.130 1.153 1.00 94.94 85 ALA A CA 1
ATOM 655 C C . ALA A 1 85 ? -13.298 1.581 2.477 1.00 94.94 85 ALA A C 1
ATOM 657 O O . ALA A 1 85 ? -14.360 2.195 2.468 1.00 94.94 85 ALA A O 1
ATOM 658 N N . TYR A 1 86 ? -12.660 1.302 3.617 1.00 94.00 86 TYR A N 1
ATOM 659 C CA . TYR A 1 86 ? -13.140 1.777 4.913 1.00 94.00 86 TYR A CA 1
ATOM 660 C C . TYR A 1 86 ? -12.871 3.259 5.186 1.00 94.00 86 TYR A C 1
ATOM 662 O O . TYR A 1 86 ? -13.601 3.854 5.977 1.00 94.00 86 TYR A O 1
ATOM 670 N N . LEU A 1 87 ? -11.806 3.817 4.609 1.00 92.19 87 LEU A N 1
ATOM 671 C CA . LEU A 1 87 ? -11.436 5.227 4.752 1.00 92.19 87 LEU A CA 1
ATOM 672 C C . LEU A 1 87 ? -12.069 6.115 3.676 1.00 92.19 87 LEU A C 1
ATOM 674 O O . LEU A 1 87 ? -12.079 7.332 3.839 1.00 92.19 87 LEU A O 1
ATOM 678 N N . CYS A 1 88 ? -12.592 5.528 2.597 1.00 74.69 88 CYS A N 1
ATOM 679 C CA . CYS A 1 88 ? -13.401 6.237 1.617 1.00 74.69 88 CYS A CA 1
ATOM 680 C C . CYS A 1 88 ? -14.631 6.849 2.305 1.00 74.69 88 CYS A C 1
ATOM 682 O O . CYS A 1 88 ? -15.539 6.135 2.737 1.00 74.69 88 CYS A O 1
ATOM 684 N N . VAL A 1 89 ? -14.600 8.179 2.404 1.00 45.59 89 VAL A N 1
ATOM 685 C CA . VAL A 1 89 ? -15.704 9.079 2.765 1.00 45.59 89 VAL A CA 1
ATOM 686 C C . VAL A 1 89 ? -16.646 9.241 1.579 1.00 45.59 89 VAL A C 1
ATOM 688 O O . VAL A 1 89 ? -16.129 9.318 0.439 1.00 45.59 89 VAL A O 1
#

Solvent-accessible surface area (backbone atoms only — not comparable to full-atom values): 5071 Å² total; per-residue (Å²): 77,71,63,19,76,74,68,70,42,62,65,38,44,49,55,40,50,51,52,48,64,67,48,54,76,34,41,36,42,64,67,28,20,72,70,19,50,52,98,64,40,91,63,76,48,70,32,51,58,97,91,35,72,38,44,66,38,15,41,70,46,48,76,92,48,68,45,84,61,80,52,58,49,70,66,50,23,50,52,51,51,52,50,47,64,71,66,60,126

Foldseek 3Di:
DVCCVVPVDVVVVVVLVVVLVQQVL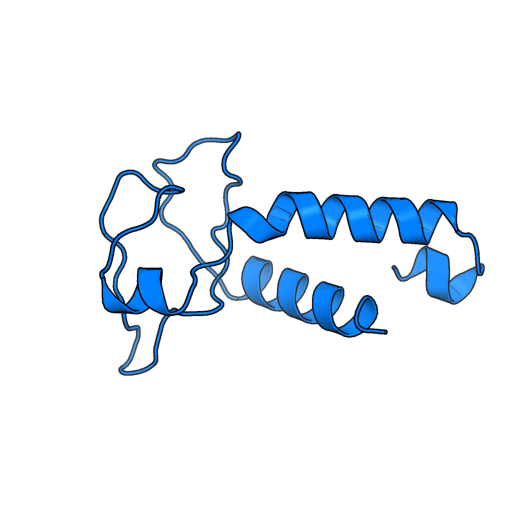QFQALVCLVVQDHPQAPGGHNQDDPNHGSGQFGFPDTSPDDRPRPDTDPVSSVVSVVSCVVNDD

Radius of gyration: 14.51 Å; Cα contacts (8 Å, |Δi|>4): 116; chains: 1; bounding box: 32×23×39 Å

Mean predicted aligned error: 3.36 Å

Sequence (89 aa):
MYAYRAYGDQEFLGWATDVWNWVAPSQITQDQAKTGITPVRPAPIQGQCNGKSTAGGVFWRSECSERTDMDANVVTTGLFETLSAYLCV